Protein AF-A0A511XHP0-F1 (afdb_monomer_lite)

Structure (mmCIF, N/CA/C/O backbone):
data_AF-A0A511XHP0-F1
#
_entry.id   AF-A0A511XHP0-F1
#
loop_
_atom_site.group_PDB
_atom_site.id
_atom_site.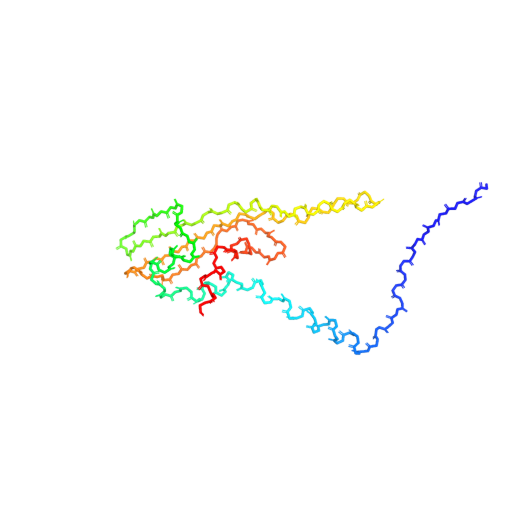type_symbol
_atom_site.label_atom_id
_atom_site.label_alt_id
_atom_site.label_comp_id
_atom_site.label_asym_id
_atom_site.label_entity_id
_atom_site.label_seq_id
_atom_site.pdbx_PDB_ins_code
_atom_site.Cartn_x
_atom_site.Cartn_y
_atom_site.Cartn_z
_atom_site.occupancy
_atom_site.B_iso_or_equiv
_atom_site.auth_seq_id
_atom_site.auth_comp_id
_atom_site.auth_asym_id
_atom_site.auth_atom_id
_atom_site.pdbx_PDB_model_num
ATOM 1 N N . MET A 1 1 ? 48.999 22.321 -41.249 1.00 34.94 1 MET A N 1
ATOM 2 C CA . MET A 1 1 ? 49.646 21.531 -40.178 1.00 34.94 1 MET A CA 1
ATOM 3 C C . MET A 1 1 ? 48.728 21.689 -38.963 1.00 34.94 1 MET A C 1
ATOM 5 O O . MET A 1 1 ? 48.592 22.827 -38.547 1.00 34.94 1 MET A O 1
ATOM 9 N N . ARG A 1 2 ? 47.775 20.786 -38.640 1.00 31.23 2 ARG A N 1
ATOM 10 C CA . ARG A 1 2 ? 47.867 19.402 -38.078 1.00 31.23 2 ARG A CA 1
ATOM 11 C C . ARG A 1 2 ? 48.780 19.370 -36.841 1.00 31.23 2 ARG A C 1
ATOM 13 O O . ARG A 1 2 ? 49.888 19.859 -36.990 1.00 31.23 2 ARG A O 1
ATOM 20 N N . GLU A 1 3 ? 48.436 18.871 -35.650 1.00 33.25 3 GLU A N 1
ATOM 21 C CA . GLU A 1 3 ? 47.401 17.952 -35.113 1.00 33.25 3 GLU A CA 1
ATOM 22 C C . GLU A 1 3 ? 46.980 18.439 -33.699 1.00 33.25 3 GLU A C 1
ATOM 24 O O . GLU A 1 3 ? 47.603 19.362 -33.193 1.00 33.25 3 GLU A O 1
ATOM 29 N N . GLU A 1 4 ? 45.895 18.000 -33.051 1.00 37.38 4 GLU A N 1
ATOM 30 C CA . GLU A 1 4 ? 45.838 16.756 -32.256 1.00 37.38 4 GLU A CA 1
ATOM 31 C C . GLU A 1 4 ? 44.373 16.508 -31.825 1.00 37.38 4 GLU A C 1
ATOM 33 O O . GLU A 1 4 ? 43.720 17.382 -31.254 1.00 37.38 4 GLU A O 1
ATOM 38 N N . LYS A 1 5 ? 43.820 15.339 -32.175 1.00 38.47 5 LYS A N 1
ATOM 39 C CA . LYS A 1 5 ? 42.482 14.861 -31.785 1.00 38.47 5 LYS A CA 1
ATOM 40 C C . LYS A 1 5 ? 42.674 13.570 -30.997 1.00 38.47 5 LYS A C 1
ATOM 42 O O . LYS A 1 5 ? 42.786 12.501 -31.600 1.00 38.47 5 LYS A O 1
ATOM 47 N N . ASP A 1 6 ? 42.668 13.664 -29.673 1.00 40.78 6 ASP A N 1
ATOM 48 C CA . ASP A 1 6 ? 42.627 12.489 -28.807 1.00 40.78 6 ASP A CA 1
ATOM 49 C C . ASP A 1 6 ? 41.249 11.833 -28.881 1.00 40.78 6 ASP A C 1
ATOM 51 O O . ASP A 1 6 ? 40.268 12.215 -28.243 1.00 40.78 6 ASP A O 1
ATOM 55 N N . THR A 1 7 ? 41.192 10.829 -29.746 1.00 41.91 7 THR A N 1
ATOM 56 C CA . THR A 1 7 ? 40.072 9.912 -29.893 1.00 41.91 7 THR A CA 1
ATOM 57 C C . THR A 1 7 ? 40.271 8.812 -28.859 1.00 41.91 7 THR A C 1
ATOM 59 O O . THR A 1 7 ? 41.011 7.857 -29.098 1.00 41.91 7 THR A O 1
ATOM 62 N N . LEU A 1 8 ? 39.635 8.939 -27.693 1.00 38.31 8 LEU A N 1
ATOM 63 C CA . LEU A 1 8 ? 39.628 7.880 -26.686 1.00 38.31 8 LEU A CA 1
ATOM 64 C C . LEU A 1 8 ? 38.725 6.729 -27.170 1.00 38.31 8 LEU A C 1
ATOM 66 O O . LEU A 1 8 ? 37.542 6.642 -26.848 1.00 38.31 8 LEU A O 1
ATOM 70 N N . ASN A 1 9 ? 39.295 5.860 -28.004 1.00 35.09 9 ASN A N 1
ATOM 71 C CA . ASN A 1 9 ? 38.704 4.598 -28.435 1.00 35.09 9 ASN A CA 1
ATOM 72 C C . ASN A 1 9 ? 38.628 3.640 -27.238 1.00 35.09 9 ASN A C 1
ATOM 74 O O . ASN A 1 9 ? 39.612 2.992 -26.881 1.00 35.09 9 ASN A O 1
ATOM 78 N N . ILE A 1 10 ? 37.446 3.502 -26.640 1.00 41.44 10 ILE A N 1
ATOM 79 C CA . ILE A 1 10 ? 37.158 2.402 -25.715 1.00 41.44 10 ILE A CA 1
ATOM 80 C C . ILE A 1 10 ? 36.959 1.139 -26.561 1.00 41.44 10 ILE A C 1
ATOM 82 O O . ILE A 1 10 ? 35.859 0.805 -26.995 1.00 41.44 10 ILE A O 1
ATOM 86 N N . SER A 1 11 ? 38.060 0.446 -26.839 1.00 33.38 11 SER A N 1
ATOM 87 C CA . SER A 1 11 ? 38.050 -0.868 -27.477 1.00 33.38 11 SER A CA 1
ATOM 88 C C . SER A 1 11 ? 37.782 -1.933 -26.411 1.00 33.38 11 SER A C 1
ATOM 90 O O . SER A 1 11 ? 38.699 -2.382 -25.725 1.00 33.38 11 SER A O 1
ATOM 92 N N . ILE A 1 12 ? 36.522 -2.349 -26.244 1.00 52.81 12 ILE A N 1
ATOM 93 C CA . ILE A 1 12 ? 36.173 -3.533 -25.440 1.00 52.81 12 ILE A CA 1
ATOM 94 C C . ILE A 1 12 ? 36.478 -4.776 -26.286 1.00 52.81 12 ILE A C 1
ATOM 96 O O . ILE A 1 12 ? 35.594 -5.429 -26.830 1.00 52.81 12 ILE A O 1
ATOM 100 N N . THR A 1 13 ? 37.761 -5.093 -26.435 1.00 47.06 13 THR A N 1
ATOM 101 C CA . THR A 1 13 ? 38.237 -6.331 -27.070 1.00 47.06 13 THR A CA 1
ATOM 102 C C . THR A 1 13 ? 38.898 -7.237 -26.034 1.00 47.06 13 THR A C 1
ATOM 104 O O . THR A 1 13 ? 39.996 -7.748 -26.213 1.00 47.06 13 THR A O 1
ATOM 107 N N . GLY A 1 14 ? 38.209 -7.461 -24.914 1.00 48.00 14 GLY A N 1
ATOM 108 C CA . GLY A 1 14 ? 38.556 -8.500 -23.949 1.00 48.00 14 GLY A CA 1
ATOM 109 C C . GLY A 1 14 ? 37.439 -9.527 -23.908 1.00 48.00 14 GLY A C 1
ATOM 110 O O . GLY A 1 14 ? 36.381 -9.238 -23.363 1.00 48.00 14 GLY A O 1
ATOM 111 N N . ARG A 1 15 ? 37.641 -10.715 -24.490 1.00 54.84 15 ARG A N 1
ATOM 112 C CA . ARG A 1 15 ? 36.714 -11.850 -24.359 1.00 54.84 15 ARG A CA 1
ATOM 113 C C . ARG A 1 15 ? 36.656 -12.198 -22.862 1.00 54.84 15 ARG A C 1
ATOM 115 O O . ARG A 1 15 ? 37.660 -12.702 -22.355 1.00 54.84 15 ARG A O 1
ATOM 122 N N . PRO A 1 16 ? 35.571 -11.891 -22.122 1.00 48.66 16 PRO A N 1
ATOM 123 C CA . PRO A 1 16 ? 35.560 -12.148 -20.692 1.00 48.66 16 PRO A CA 1
ATOM 124 C C . PRO A 1 16 ? 35.639 -13.660 -20.502 1.00 48.66 16 PRO A C 1
ATOM 126 O O . PRO A 1 16 ? 34.866 -14.422 -21.085 1.00 48.66 16 PRO A O 1
ATOM 129 N N . SER A 1 17 ? 36.622 -14.111 -19.730 1.00 63.25 17 SER A N 1
ATOM 130 C CA . SER A 1 17 ? 36.744 -15.507 -19.330 1.00 63.25 17 SER A CA 1
ATOM 131 C C . SER A 1 17 ? 35.414 -15.954 -18.712 1.00 63.25 17 SER A C 1
ATOM 133 O O . SER A 1 17 ? 34.821 -15.220 -17.924 1.00 63.25 17 SER A O 1
ATOM 135 N N . GLY A 1 18 ? 34.911 -17.139 -19.084 1.00 58.91 18 GLY A N 1
ATOM 136 C CA . GLY A 1 18 ? 33.527 -17.566 -18.796 1.00 58.91 18 GLY A CA 1
ATOM 137 C C . GLY A 1 18 ? 33.115 -17.502 -17.319 1.00 58.91 18 GLY A C 1
ATOM 138 O O . GLY A 1 18 ? 31.935 -17.382 -17.010 1.00 58.91 18 GLY A O 1
ATOM 139 N N . ARG A 1 19 ? 34.089 -17.488 -16.402 1.00 61.69 19 ARG A N 1
ATOM 140 C CA . ARG A 1 19 ? 33.878 -17.246 -14.970 1.00 61.69 19 ARG A CA 1
ATOM 141 C C . ARG A 1 19 ? 33.450 -15.805 -14.667 1.00 61.69 19 ARG A C 1
ATOM 143 O O . ARG A 1 19 ? 32.509 -15.621 -13.910 1.00 61.69 19 ARG A O 1
ATOM 150 N N . LEU A 1 20 ? 34.079 -14.797 -15.275 1.00 59.25 20 LEU A N 1
ATOM 151 C CA . LEU A 1 20 ? 33.742 -13.382 -15.068 1.00 59.25 20 LEU A CA 1
ATOM 152 C C . LEU A 1 20 ? 32.343 -13.050 -15.605 1.00 59.25 20 LEU A C 1
ATOM 154 O O . LEU A 1 20 ? 31.589 -12.331 -14.955 1.00 59.25 20 LEU A O 1
ATOM 158 N N . PHE A 1 21 ? 31.976 -13.631 -16.750 1.00 64.06 21 PHE A N 1
ATOM 159 C CA . PHE A 1 21 ? 30.627 -13.500 -17.303 1.00 64.06 21 PHE A CA 1
ATOM 160 C C . PHE A 1 21 ? 29.576 -14.140 -16.381 1.00 64.06 21 PHE A C 1
ATOM 162 O O . PHE A 1 21 ? 28.543 -13.533 -16.113 1.00 64.06 21 PHE A O 1
ATOM 169 N N . LEU A 1 22 ? 29.873 -15.315 -15.811 1.00 64.69 22 LEU A N 1
ATOM 170 C CA . LEU A 1 22 ? 28.993 -15.982 -14.848 1.00 64.69 22 LEU A CA 1
ATOM 171 C C . LEU A 1 22 ? 28.806 -15.156 -13.562 1.00 64.69 22 LEU A C 1
ATOM 173 O O . LEU A 1 22 ? 27.682 -15.033 -13.078 1.00 64.69 22 LEU A O 1
ATOM 177 N N . PHE A 1 23 ? 29.870 -14.540 -13.034 1.00 68.50 23 PHE A N 1
ATOM 178 C CA . PHE A 1 23 ? 29.780 -13.674 -11.851 1.00 68.50 23 PHE A CA 1
ATOM 179 C C . PHE A 1 23 ? 28.970 -12.398 -12.114 1.00 68.50 23 PHE A C 1
ATOM 181 O O . PHE A 1 23 ? 28.135 -12.037 -11.288 1.00 68.50 23 PHE A O 1
ATOM 188 N N . LEU A 1 24 ? 29.152 -11.754 -13.272 1.00 68.12 24 LEU A N 1
ATOM 189 C CA . LEU A 1 24 ? 28.374 -10.572 -13.663 1.00 68.12 24 LEU A CA 1
ATOM 190 C C . LEU A 1 24 ? 26.879 -10.886 -13.814 1.00 68.12 24 LEU A C 1
ATOM 192 O O . LEU A 1 24 ? 26.046 -10.163 -13.273 1.00 68.12 24 LEU A O 1
ATOM 196 N N . VAL A 1 25 ? 26.532 -11.991 -14.481 1.00 69.25 25 VAL A N 1
ATOM 197 C CA . VAL A 1 25 ? 25.130 -12.411 -14.650 1.00 69.25 25 VAL A CA 1
ATOM 198 C C . VAL A 1 25 ? 24.495 -12.775 -13.304 1.00 69.25 25 VAL A C 1
ATOM 200 O O . VAL A 1 25 ? 23.367 -12.372 -13.026 1.00 69.25 25 VAL A O 1
ATOM 203 N N . THR A 1 26 ? 25.231 -13.466 -12.429 1.00 66.19 26 THR A N 1
ATOM 204 C CA . THR A 1 26 ? 24.741 -13.810 -11.083 1.00 66.19 26 THR A CA 1
ATOM 205 C C . THR A 1 26 ? 24.526 -12.556 -10.230 1.00 66.19 26 THR A C 1
ATOM 207 O O . THR A 1 26 ? 23.523 -12.460 -9.529 1.00 66.19 26 THR A O 1
ATOM 210 N N . GLY A 1 27 ? 25.411 -11.557 -10.333 1.00 66.00 27 GLY A N 1
ATOM 211 C CA . GLY A 1 27 ? 25.261 -10.278 -9.632 1.00 66.00 27 GLY A CA 1
ATOM 212 C C . GLY A 1 27 ? 24.018 -9.489 -10.060 1.00 66.00 27 GLY A C 1
ATOM 213 O O . GLY A 1 27 ? 23.327 -8.925 -9.214 1.00 66.00 27 GLY A O 1
ATOM 214 N N . ILE A 1 28 ? 23.687 -9.498 -11.355 1.00 63.88 28 ILE A N 1
ATOM 215 C CA . ILE A 1 28 ? 22.508 -8.796 -11.891 1.00 63.88 28 ILE A CA 1
ATOM 216 C C . ILE A 1 28 ? 21.204 -9.458 -11.420 1.00 63.88 28 ILE A C 1
ATOM 218 O O . ILE A 1 28 ? 20.261 -8.762 -11.047 1.00 63.88 28 ILE A O 1
ATOM 222 N N . LEU A 1 29 ? 21.154 -10.793 -11.374 1.00 60.69 29 LEU A N 1
ATOM 223 C CA . LEU A 1 29 ? 19.943 -11.531 -10.994 1.00 60.69 29 LEU A CA 1
ATOM 224 C C . LEU A 1 29 ? 19.543 -11.333 -9.521 1.00 60.69 29 LEU A C 1
ATOM 226 O O . LEU A 1 29 ? 18.354 -11.327 -9.209 1.00 60.69 29 LEU A O 1
ATOM 230 N N . VAL A 1 30 ? 20.502 -11.122 -8.613 1.00 59.66 30 VAL A N 1
ATOM 231 C CA . VAL A 1 30 ? 20.213 -10.942 -7.174 1.00 59.66 30 VAL A CA 1
ATOM 232 C C . VAL A 1 30 ? 19.654 -9.542 -6.860 1.00 59.66 30 VAL A C 1
ATOM 234 O O . VAL A 1 30 ? 18.899 -9.378 -5.902 1.00 59.66 30 VAL A O 1
ATOM 237 N N . SER A 1 31 ? 19.945 -8.532 -7.688 1.00 55.84 31 SER A N 1
ATOM 238 C CA . SER A 1 31 ? 19.533 -7.138 -7.440 1.00 55.84 31 SER A CA 1
ATOM 239 C C . SER A 1 31 ? 18.040 -6.863 -7.712 1.00 55.84 31 SER A C 1
ATOM 241 O O . SER A 1 31 ? 17.468 -5.902 -7.197 1.00 55.84 31 SER A O 1
ATOM 243 N N . ALA A 1 32 ? 17.356 -7.731 -8.466 1.00 56.16 32 ALA A N 1
ATOM 244 C CA . ALA A 1 32 ? 15.965 -7.511 -8.881 1.00 56.16 32 ALA A CA 1
ATOM 245 C C . ALA A 1 32 ? 14.922 -7.642 -7.748 1.00 56.16 32 ALA A C 1
ATOM 247 O O . ALA A 1 32 ? 13.765 -7.260 -7.924 1.00 56.16 32 ALA A O 1
ATOM 248 N N . CYS A 1 33 ? 15.292 -8.155 -6.568 1.00 57.97 33 CYS A N 1
ATOM 249 C CA . CYS A 1 33 ? 14.327 -8.410 -5.489 1.00 57.97 33 CYS A CA 1
ATOM 250 C C . CYS A 1 33 ? 13.681 -7.140 -4.909 1.00 57.97 33 CYS A C 1
ATOM 252 O O . CYS A 1 33 ? 12.540 -7.189 -4.449 1.00 57.97 33 CYS A O 1
ATOM 254 N N . SER A 1 34 ? 14.373 -6.002 -4.956 1.00 56.88 34 SER A N 1
ATOM 255 C CA . SER A 1 34 ? 13.879 -4.739 -4.390 1.00 56.88 34 SER A CA 1
ATOM 256 C C . SER A 1 34 ? 12.754 -4.103 -5.214 1.00 56.88 34 SER A C 1
ATOM 258 O O . SER A 1 34 ? 11.996 -3.295 -4.679 1.00 56.88 34 SER A O 1
ATOM 260 N N . LEU A 1 35 ? 12.618 -4.480 -6.491 1.00 60.28 35 LEU A N 1
ATOM 261 C CA . LEU A 1 35 ? 11.592 -3.949 -7.395 1.00 60.28 35 LEU A CA 1
ATOM 262 C C . LEU A 1 35 ? 10.224 -4.622 -7.188 1.00 60.28 35 LEU A C 1
ATOM 264 O O . LEU A 1 35 ? 9.202 -4.069 -7.573 1.00 60.28 35 LEU A O 1
ATOM 268 N N . ALA A 1 36 ? 10.180 -5.786 -6.533 1.00 72.94 36 ALA A N 1
ATOM 269 C CA . ALA A 1 36 ? 8.958 -6.572 -6.360 1.00 72.94 36 ALA A CA 1
ATOM 270 C C . ALA A 1 36 ? 8.097 -6.149 -5.153 1.00 72.94 36 ALA A C 1
ATOM 272 O O . ALA A 1 36 ? 7.126 -6.829 -4.832 1.00 72.94 36 ALA A O 1
ATOM 273 N N . VAL A 1 37 ? 8.454 -5.078 -4.437 1.00 82.62 37 VAL A N 1
ATOM 274 C CA . VAL A 1 37 ? 7.775 -4.681 -3.189 1.00 82.62 37 VAL A CA 1
ATOM 275 C C . VAL A 1 37 ? 6.297 -4.307 -3.403 1.00 82.62 37 VAL A C 1
ATOM 277 O O . VAL A 1 37 ? 5.469 -4.849 -2.671 1.00 82.62 37 VAL A O 1
ATOM 280 N N . PRO A 1 38 ? 5.925 -3.462 -4.387 1.00 83.31 38 PRO A N 1
ATOM 281 C CA . PRO A 1 38 ? 4.517 -3.165 -4.659 1.00 83.31 38 PRO A CA 1
ATOM 282 C C . PRO A 1 38 ? 3.734 -4.417 -5.068 1.00 83.31 38 PRO A C 1
ATOM 284 O O . PRO A 1 38 ? 2.670 -4.688 -4.522 1.00 83.31 38 PRO A O 1
ATOM 287 N N . GLU A 1 39 ? 4.293 -5.243 -5.952 1.00 84.88 39 GLU A N 1
ATOM 288 C CA . GLU A 1 39 ? 3.635 -6.479 -6.390 1.00 84.88 39 GLU A CA 1
ATOM 289 C C . GLU A 1 39 ? 3.413 -7.471 -5.245 1.00 84.88 39 GLU A C 1
ATOM 291 O O . GLU A 1 39 ? 2.315 -8.003 -5.089 1.00 84.88 39 GLU A O 1
ATOM 296 N N . ARG A 1 40 ? 4.405 -7.652 -4.365 1.00 85.88 40 ARG A N 1
ATOM 297 C CA . ARG A 1 40 ? 4.224 -8.434 -3.133 1.00 85.88 40 ARG A CA 1
ATOM 298 C C . ARG A 1 40 ? 3.128 -7.848 -2.260 1.00 85.88 40 ARG A C 1
ATOM 300 O O . ARG A 1 40 ? 2.297 -8.589 -1.755 1.00 85.88 40 ARG A O 1
ATOM 307 N N . ALA A 1 41 ? 3.068 -6.525 -2.131 1.00 87.81 41 ALA A N 1
ATOM 308 C CA . ALA A 1 41 ? 2.038 -5.894 -1.323 1.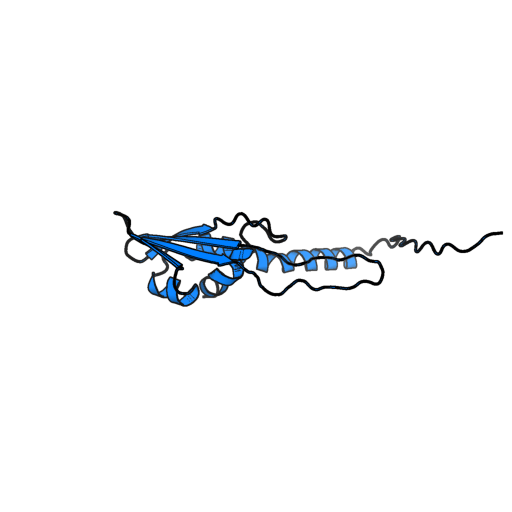00 87.81 41 ALA A CA 1
ATOM 309 C C . ALA A 1 41 ? 0.619 -6.167 -1.852 1.00 87.81 41 ALA A C 1
ATOM 311 O O . ALA A 1 41 ? -0.286 -6.392 -1.052 1.00 87.81 41 ALA A O 1
ATOM 312 N N . ARG A 1 42 ? 0.408 -6.218 -3.176 1.00 90.31 42 ARG A N 1
ATOM 313 C CA . ARG A 1 42 ? -0.900 -6.600 -3.748 1.00 90.31 42 ARG A CA 1
ATOM 314 C C . ARG A 1 42 ? -1.340 -7.994 -3.300 1.00 90.31 42 ARG A C 1
ATOM 316 O O . ARG A 1 42 ? -2.532 -8.214 -3.099 1.00 90.31 42 ARG A O 1
ATOM 323 N N . HIS A 1 43 ? -0.386 -8.910 -3.159 1.00 89.25 43 HIS A N 1
ATOM 324 C CA . HIS A 1 43 ? -0.632 -10.300 -2.798 1.00 89.25 43 HIS A CA 1
ATOM 325 C C . HIS A 1 43 ? -0.721 -10.529 -1.280 1.00 89.25 43 HIS A C 1
ATOM 327 O O . HIS A 1 43 ? -1.557 -11.311 -0.834 1.00 89.25 43 HIS A O 1
ATOM 333 N N . ASP A 1 44 ? 0.098 -9.836 -0.488 1.00 91.19 44 ASP A N 1
ATOM 334 C CA . ASP A 1 44 ? 0.288 -10.137 0.937 1.00 91.19 44 ASP A CA 1
ATOM 335 C C . ASP A 1 44 ? -0.601 -9.292 1.869 1.00 91.19 44 ASP A C 1
ATOM 337 O O . ASP A 1 44 ? -0.839 -9.675 3.014 1.00 91.19 44 ASP A O 1
ATOM 341 N N . LEU A 1 45 ? -1.102 -8.135 1.412 1.00 92.25 45 LEU A N 1
ATOM 342 C CA . LEU A 1 45 ? -1.978 -7.277 2.222 1.00 92.25 45 LEU A CA 1
ATOM 343 C C . LEU A 1 45 ? -3.440 -7.747 2.336 1.00 92.25 45 LEU A C 1
ATOM 345 O O . LEU A 1 45 ? -4.049 -7.428 3.360 1.00 92.25 45 LEU A O 1
ATOM 349 N N . PRO A 1 46 ? -4.054 -8.459 1.367 1.00 95.56 46 PRO A N 1
ATOM 350 C CA . PRO A 1 46 ? -5.386 -9.026 1.554 1.00 95.56 46 PRO A CA 1
ATOM 351 C C . PRO A 1 46 ? -5.506 -9.833 2.858 1.00 95.56 46 PRO A C 1
ATOM 353 O O . PRO A 1 46 ? -4.673 -10.671 3.186 1.00 95.56 46 PRO A O 1
ATOM 356 N N . GLY A 1 47 ? -6.559 -9.561 3.629 1.00 95.00 47 GLY A N 1
ATOM 357 C CA . GLY A 1 47 ? -6.798 -10.122 4.960 1.00 95.00 47 GLY A CA 1
ATOM 358 C C . GLY A 1 47 ? -6.234 -9.296 6.123 1.00 95.00 47 GLY A C 1
ATOM 359 O O . GLY A 1 47 ? -6.649 -9.523 7.263 1.00 95.00 47 GLY A O 1
ATOM 360 N N . MET A 1 48 ? -5.358 -8.317 5.864 1.00 95.62 48 MET A N 1
ATOM 361 C CA . MET A 1 48 ? -4.822 -7.409 6.884 1.00 95.62 48 MET A CA 1
ATOM 362 C C . MET A 1 48 ? -5.934 -6.564 7.515 1.00 95.62 48 MET A C 1
ATOM 364 O O . MET A 1 48 ? -6.853 -6.113 6.828 1.00 95.62 48 MET A O 1
ATOM 368 N N . SER A 1 49 ? -5.857 -6.339 8.829 1.00 96.88 49 SER A N 1
ATOM 369 C CA . SER A 1 49 ? -6.805 -5.465 9.522 1.00 96.88 49 SER A CA 1
ATOM 370 C C . SER A 1 49 ? -6.600 -4.010 9.096 1.00 96.88 49 SER A C 1
ATOM 372 O O . SER A 1 49 ? -5.488 -3.583 8.784 1.00 96.88 49 SER A O 1
ATOM 374 N N . ARG A 1 50 ? -7.660 -3.207 9.147 1.00 96.00 50 ARG A N 1
ATOM 375 C CA . ARG A 1 50 ? -7.557 -1.762 8.921 1.00 96.00 50 ARG A CA 1
ATOM 376 C C . ARG A 1 50 ? -6.554 -1.086 9.854 1.00 96.00 50 ARG A C 1
ATOM 378 O O . ARG A 1 50 ? -5.862 -0.166 9.432 1.00 96.00 50 ARG A O 1
ATOM 385 N N . ALA A 1 51 ? -6.510 -1.502 11.119 1.00 96.00 51 ALA A N 1
ATOM 386 C CA . ALA A 1 51 ? -5.603 -0.924 12.105 1.00 96.00 51 ALA A CA 1
ATOM 387 C C . ALA A 1 51 ? -4.141 -1.207 11.738 1.00 96.00 51 ALA A C 1
ATOM 389 O O . ALA A 1 51 ? -3.330 -0.286 11.731 1.00 96.00 51 ALA A O 1
ATOM 390 N N . ASP A 1 52 ? -3.835 -2.447 11.355 1.00 95.88 52 ASP A N 1
ATOM 391 C CA . ASP A 1 52 ? -2.500 -2.856 10.916 1.00 95.88 52 ASP A CA 1
ATOM 392 C C . ASP A 1 52 ? -2.092 -2.131 9.631 1.00 95.88 52 ASP A C 1
ATOM 394 O O . ASP A 1 52 ? -0.957 -1.670 9.526 1.00 95.88 52 ASP A O 1
ATOM 398 N N . LEU A 1 53 ? -3.027 -1.985 8.684 1.00 95.31 53 LEU A N 1
ATOM 399 C CA . LEU A 1 53 ? -2.780 -1.276 7.431 1.00 95.31 53 LEU A CA 1
ATOM 400 C C . LEU A 1 53 ? -2.416 0.189 7.686 1.00 95.31 53 LEU A C 1
ATOM 402 O O . LEU A 1 53 ? -1.413 0.672 7.172 1.00 95.31 53 LEU A O 1
ATOM 406 N N . VAL A 1 54 ? -3.195 0.888 8.515 1.00 95.44 54 VAL A N 1
ATOM 407 C CA . VAL A 1 54 ? -2.908 2.284 8.881 1.00 95.44 54 VAL A CA 1
ATOM 408 C C . VAL A 1 54 ? -1.610 2.390 9.685 1.00 95.44 54 VAL A C 1
ATOM 410 O O . VAL A 1 54 ? -0.861 3.348 9.516 1.00 95.44 54 VAL A O 1
ATOM 413 N N . ALA A 1 55 ? -1.306 1.409 10.536 1.00 95.06 55 ALA A N 1
ATOM 414 C CA . ALA A 1 55 ? -0.073 1.404 11.316 1.00 95.06 55 ALA A CA 1
ATOM 415 C C . ALA A 1 55 ? 1.184 1.249 10.443 1.00 95.06 55 ALA A C 1
ATOM 417 O O . ALA A 1 55 ? 2.216 1.832 10.769 1.00 95.06 55 ALA A O 1
ATOM 418 N N . CYS A 1 56 ? 1.116 0.480 9.350 1.00 94.38 56 CYS A N 1
ATOM 419 C CA . CYS A 1 56 ? 2.274 0.234 8.487 1.00 94.38 56 CYS A CA 1
ATOM 420 C C . CYS A 1 56 ? 2.398 1.212 7.308 1.00 94.38 56 CYS A C 1
ATOM 422 O O . CYS A 1 56 ? 3.520 1.581 6.967 1.00 94.38 56 CYS A O 1
ATOM 424 N N . ALA A 1 57 ? 1.281 1.626 6.698 1.00 93.00 57 ALA A N 1
ATOM 425 C CA . ALA A 1 57 ? 1.252 2.518 5.532 1.00 93.00 57 ALA A CA 1
ATOM 426 C C . ALA A 1 57 ? 1.039 3.996 5.903 1.00 93.00 57 ALA A C 1
ATOM 428 O O . ALA A 1 57 ? 1.209 4.877 5.066 1.00 93.00 57 ALA A O 1
ATOM 429 N N . GLY A 1 58 ? 0.671 4.281 7.155 1.00 93.62 58 GLY A N 1
ATOM 430 C CA . GLY A 1 58 ? 0.300 5.616 7.611 1.00 93.62 58 GLY A CA 1
ATOM 431 C C . GLY A 1 58 ? -1.187 5.929 7.419 1.00 93.62 58 GLY A C 1
ATOM 432 O O . GLY A 1 58 ? -1.980 5.119 6.931 1.00 93.62 58 GLY A O 1
ATOM 433 N N . VAL A 1 59 ? -1.581 7.131 7.842 1.00 94.81 59 VAL A N 1
ATOM 434 C CA . VAL A 1 59 ? -2.965 7.614 7.737 1.00 94.81 59 VAL A CA 1
ATOM 435 C C . VAL A 1 59 ? -3.298 7.894 6.265 1.00 94.81 59 VAL A C 1
ATOM 437 O O . VAL A 1 59 ? -2.504 8.561 5.610 1.00 94.81 59 VAL A O 1
ATOM 440 N N . PRO A 1 60 ? -4.433 7.398 5.739 1.00 95.25 60 PRO A N 1
ATOM 441 C CA . PRO A 1 60 ? -4.835 7.658 4.360 1.00 95.25 60 PRO A CA 1
ATOM 442 C C . PRO A 1 60 ? -5.221 9.122 4.152 1.00 95.25 60 PRO A C 1
ATOM 444 O O . PRO A 1 60 ? -5.855 9.727 5.021 1.00 95.25 60 PRO A O 1
ATOM 447 N N . ASP A 1 61 ? -4.897 9.652 2.976 1.00 94.69 61 ASP A N 1
ATOM 448 C CA . ASP A 1 61 ? -5.238 11.013 2.551 1.00 94.69 61 ASP A CA 1
ATOM 449 C C . ASP A 1 61 ? -6.740 11.171 2.310 1.00 94.69 61 ASP A C 1
ATOM 451 O O . ASP A 1 61 ? -7.318 12.226 2.577 1.00 94.69 61 ASP A O 1
ATOM 455 N N . ALA A 1 62 ? -7.391 10.107 1.832 1.00 94.75 62 ALA A N 1
ATOM 456 C CA . ALA A 1 62 ? -8.834 10.075 1.649 1.00 94.75 62 ALA A CA 1
ATOM 457 C C . ALA A 1 62 ? -9.454 8.746 2.095 1.00 94.75 62 ALA A C 1
ATOM 459 O O . ALA A 1 62 ? -8.852 7.670 2.034 1.00 94.75 62 ALA A O 1
ATOM 460 N N . ARG A 1 63 ? -10.705 8.843 2.551 1.00 96.44 63 ARG A N 1
ATOM 461 C CA . ARG A 1 63 ? -11.570 7.712 2.882 1.00 96.44 63 ARG A CA 1
ATOM 462 C C . ARG A 1 63 ? -12.920 7.909 2.213 1.00 96.44 63 ARG A C 1
ATOM 464 O O . ARG A 1 63 ? -13.536 8.959 2.376 1.00 96.44 63 ARG A O 1
ATOM 471 N N . GLU A 1 64 ? -13.422 6.850 1.598 1.00 96.31 64 GLU A N 1
ATOM 472 C CA . GLU A 1 64 ? -14.790 6.759 1.099 1.00 96.31 64 GLU A CA 1
ATOM 473 C C . GLU A 1 64 ? -15.484 5.539 1.714 1.00 96.31 64 GLU A C 1
ATOM 475 O O . GLU A 1 64 ? -14.895 4.464 1.814 1.00 96.31 64 GLU A O 1
ATOM 480 N N . THR A 1 65 ? -16.726 5.696 2.172 1.00 95.81 65 THR A N 1
ATOM 481 C CA . THR A 1 65 ? -17.532 4.572 2.678 1.00 95.81 65 THR A CA 1
ATOM 482 C C . THR A 1 65 ? -18.460 4.098 1.572 1.00 95.81 65 THR A C 1
ATOM 484 O O . THR A 1 65 ? -19.190 4.902 0.999 1.00 95.81 65 THR A O 1
ATOM 487 N N . LEU A 1 66 ? -18.432 2.802 1.278 1.00 92.75 66 LEU A N 1
ATOM 488 C CA . LEU A 1 66 ? -19.258 2.156 0.267 1.00 92.75 66 LEU A CA 1
ATOM 489 C C . LEU A 1 66 ? -20.276 1.227 0.956 1.00 92.75 66 LEU A C 1
ATOM 491 O O . LEU A 1 66 ? -20.067 0.825 2.101 1.00 92.75 66 LEU A O 1
ATOM 495 N N . PRO A 1 67 ? -21.380 0.845 0.288 1.00 93.50 67 PRO A N 1
ATOM 496 C CA . PRO A 1 67 ? -22.374 -0.061 0.873 1.00 93.50 67 PRO A CA 1
ATOM 497 C C . PRO A 1 67 ? -21.801 -1.408 1.336 1.00 93.50 67 PRO A C 1
ATOM 499 O O . PRO A 1 67 ? -22.341 -2.035 2.242 1.00 93.50 67 PRO A O 1
ATOM 502 N N . ASP A 1 68 ? -20.720 -1.859 0.703 1.00 91.75 68 ASP A N 1
ATOM 503 C CA . ASP A 1 68 ? -20.055 -3.135 0.939 1.00 91.75 68 ASP A CA 1
ATOM 504 C C . ASP A 1 68 ? -18.740 -3.011 1.729 1.00 91.75 68 ASP A C 1
ATOM 506 O O . ASP A 1 68 ? -18.070 -4.024 1.929 1.00 91.75 68 ASP A O 1
ATOM 510 N N . GLY A 1 69 ? -18.358 -1.809 2.183 1.00 94.62 69 GLY A N 1
ATOM 511 C CA . GLY A 1 69 ? -17.115 -1.603 2.927 1.00 94.62 69 GLY A CA 1
ATOM 512 C C . GLY A 1 69 ? -16.574 -0.173 2.898 1.00 94.62 69 GLY A C 1
ATOM 513 O O . GLY A 1 69 ? -17.320 0.799 2.917 1.00 94.62 69 GLY A O 1
ATOM 514 N N . GLU A 1 70 ? -15.252 -0.021 2.873 1.00 96.31 70 GLU A N 1
ATOM 515 C CA . GLU A 1 70 ? -14.600 1.289 2.752 1.00 96.31 70 GLU A CA 1
ATOM 516 C C . GLU A 1 70 ? -13.424 1.240 1.776 1.00 96.31 70 GLU A C 1
ATOM 518 O O . GLU A 1 70 ? -12.795 0.203 1.560 1.00 96.31 70 GLU A O 1
ATOM 523 N N . VAL A 1 71 ? -13.127 2.387 1.183 1.00 96.75 71 VAL A N 1
ATOM 524 C CA . VAL A 1 71 ? -11.973 2.613 0.323 1.00 96.75 71 VAL A CA 1
ATOM 525 C C . VAL A 1 71 ? -11.062 3.606 1.023 1.00 96.75 71 VAL A C 1
ATOM 527 O O . VAL A 1 71 ? -11.510 4.663 1.469 1.00 96.75 71 VAL A O 1
ATOM 530 N N . LEU A 1 72 ? -9.786 3.252 1.128 1.00 96.88 72 LEU A N 1
ATOM 531 C CA . LEU A 1 72 ? -8.734 4.112 1.651 1.00 96.88 72 LEU A CA 1
ATOM 532 C C . LEU A 1 72 ? -7.772 4.441 0.517 1.00 96.88 72 LEU A C 1
ATOM 534 O O . LEU A 1 72 ? -7.338 3.541 -0.204 1.00 96.88 72 LEU A O 1
ATOM 538 N N . GLU A 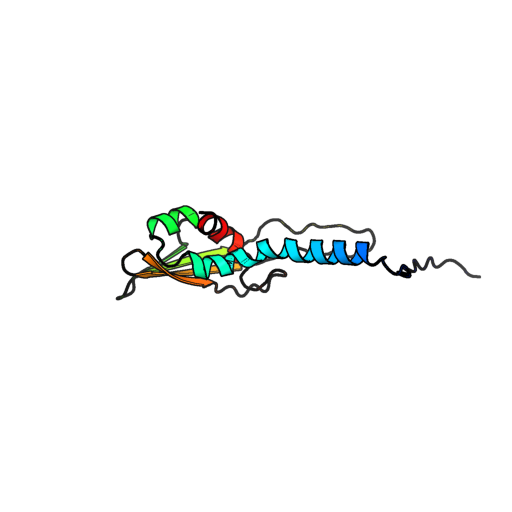1 73 ? -7.449 5.717 0.370 1.00 94.81 73 GLU A N 1
ATOM 539 C CA . GLU A 1 73 ? -6.550 6.209 -0.665 1.00 94.81 73 GLU A CA 1
ATOM 540 C C . GLU A 1 73 ? -5.348 6.913 -0.033 1.00 94.81 73 GLU A C 1
ATOM 542 O O . GLU A 1 73 ? -5.501 7.714 0.892 1.00 94.81 73 GLU A O 1
ATOM 547 N N . TRP A 1 74 ? -4.167 6.619 -0.573 1.00 93.38 74 TRP A N 1
ATOM 548 C CA . TRP A 1 74 ? -2.917 7.315 -0.292 1.00 93.38 74 TRP A CA 1
ATOM 549 C C . TRP A 1 74 ? -2.381 7.943 -1.573 1.00 93.38 74 TRP A C 1
ATOM 551 O O . TRP A 1 74 ? -2.347 7.294 -2.623 1.00 93.38 74 TRP A O 1
ATOM 561 N N . LYS A 1 75 ? -1.925 9.187 -1.466 1.00 89.50 75 LYS A N 1
ATOM 562 C CA . LYS A 1 75 ? -1.275 9.956 -2.522 1.00 89.50 75 LYS A CA 1
ATOM 563 C C . LYS A 1 75 ? 0.069 10.421 -1.994 1.00 89.50 75 LYS A C 1
ATOM 565 O O . LYS A 1 75 ? 0.141 11.156 -1.017 1.00 89.50 75 LYS A O 1
ATOM 570 N N . GLN A 1 76 ? 1.141 9.989 -2.638 1.00 82.44 76 GLN A N 1
ATOM 571 C CA . GLN A 1 76 ? 2.473 10.492 -2.339 1.00 82.44 76 GLN A CA 1
ATOM 572 C C . GLN A 1 76 ? 3.088 11.057 -3.602 1.00 82.44 76 GLN A C 1
ATOM 574 O O . GLN A 1 76 ? 3.435 10.319 -4.524 1.00 82.44 76 GLN A O 1
ATOM 579 N N . ASP A 1 77 ? 3.278 12.366 -3.605 1.00 74.69 77 ASP A N 1
ATOM 580 C CA . ASP A 1 77 ? 4.186 13.010 -4.536 1.00 74.69 77 ASP A CA 1
ATOM 581 C C . ASP A 1 77 ? 5.593 12.767 -4.005 1.00 74.69 77 ASP A C 1
ATOM 583 O O . ASP A 1 77 ? 6.032 13.367 -3.020 1.00 74.69 77 ASP A O 1
ATOM 587 N N . ASN A 1 78 ? 6.280 11.789 -4.590 1.00 62.81 78 ASN A N 1
ATOM 588 C CA . ASN A 1 78 ? 7.591 11.384 -4.121 1.00 62.81 78 ASN A CA 1
ATOM 589 C C . ASN A 1 78 ? 8.655 12.341 -4.691 1.00 62.81 78 ASN A C 1
ATOM 591 O O . ASN A 1 78 ? 9.542 11.929 -5.437 1.00 62.81 78 ASN A O 1
ATOM 595 N N . ASP A 1 79 ? 8.577 13.622 -4.316 1.00 52.19 79 ASP A N 1
ATOM 596 C CA . ASP A 1 79 ? 9.624 14.633 -4.518 1.00 52.19 79 ASP A CA 1
ATOM 597 C C . ASP A 1 79 ? 10.775 14.365 -3.541 1.00 52.19 79 ASP A C 1
ATOM 599 O O . ASP A 1 79 ? 11.071 15.126 -2.621 1.00 52.19 79 ASP A O 1
ATOM 603 N N . THR A 1 80 ? 11.422 13.212 -3.682 1.00 47.19 80 THR A N 1
ATOM 604 C CA . THR A 1 80 ? 12.551 12.849 -2.823 1.00 47.19 80 THR A CA 1
ATOM 605 C C . THR A 1 80 ? 13.843 12.885 -3.619 1.00 47.19 80 THR A C 1
ATOM 607 O O . THR A 1 80 ? 14.204 11.946 -4.319 1.00 47.19 80 THR A O 1
ATOM 610 N N . GLN A 1 81 ? 14.516 14.036 -3.500 1.00 44.16 81 GLN A N 1
ATOM 611 C CA . GLN A 1 81 ? 15.951 14.154 -3.211 1.00 44.16 81 GLN A CA 1
ATOM 612 C C . GLN A 1 81 ? 16.806 13.020 -3.788 1.00 44.16 81 GLN A C 1
ATOM 614 O O . GLN A 1 81 ? 17.278 12.137 -3.075 1.00 44.16 81 GLN A O 1
ATOM 619 N N . GLY A 1 82 ? 17.000 13.047 -5.099 1.00 44.53 82 GLY A N 1
ATOM 620 C CA . GLY A 1 82 ? 17.802 12.041 -5.781 1.00 44.53 82 GLY A CA 1
ATOM 621 C C . GLY A 1 82 ? 18.287 12.454 -7.159 1.00 44.53 82 GLY A C 1
ATOM 622 O O . GLY A 1 82 ? 18.822 11.608 -7.865 1.00 44.53 82 GLY A O 1
ATOM 623 N N . ALA A 1 83 ? 18.150 13.728 -7.545 1.00 49.03 83 ALA A N 1
ATOM 624 C CA . ALA A 1 83 ? 18.999 14.256 -8.600 1.00 49.03 83 ALA A CA 1
ATOM 625 C C . ALA A 1 83 ? 20.428 14.242 -8.045 1.00 49.03 83 ALA A C 1
ATOM 627 O O . ALA A 1 83 ? 20.868 15.154 -7.346 1.00 49.03 83 ALA A O 1
ATOM 628 N N . ILE A 1 84 ? 21.137 13.136 -8.261 1.00 49.09 84 ILE A N 1
ATOM 629 C CA . ILE A 1 84 ? 22.587 13.172 -8.206 1.00 49.09 84 ILE A CA 1
ATOM 630 C C . ILE A 1 84 ? 22.970 14.009 -9.421 1.00 49.09 84 ILE A C 1
ATOM 632 O O . ILE A 1 84 ? 23.084 13.479 -10.521 1.00 49.09 84 ILE A O 1
ATOM 636 N N . ASP A 1 85 ? 23.128 15.315 -9.214 1.00 50.84 85 ASP A N 1
ATOM 637 C CA . ASP A 1 85 ? 23.763 16.225 -10.163 1.00 50.84 85 ASP A CA 1
ATOM 638 C C . ASP A 1 85 ? 25.235 15.818 -10.298 1.00 50.84 85 ASP A C 1
ATOM 640 O O . ASP A 1 85 ? 26.152 16.420 -9.725 1.00 50.84 85 ASP A O 1
ATOM 644 N N . LEU A 1 86 ? 25.487 14.719 -11.007 1.00 51.22 86 LEU A N 1
ATOM 645 C CA . LEU A 1 86 ? 26.837 14.295 -11.307 1.00 51.22 86 LEU A CA 1
ATOM 646 C C . LEU A 1 86 ? 27.335 15.166 -12.452 1.00 51.22 86 LEU A C 1
ATOM 648 O O . LEU A 1 86 ? 27.188 14.827 -13.624 1.00 51.22 86 LEU A O 1
ATOM 652 N N . LYS A 1 87 ? 27.943 16.300 -12.098 1.00 52.91 87 LYS A N 1
ATOM 653 C CA . LYS A 1 87 ? 28.662 17.153 -13.046 1.00 52.91 87 LYS A CA 1
ATOM 654 C C . LYS A 1 87 ? 29.868 16.388 -13.583 1.00 52.91 87 LYS A C 1
ATOM 656 O O . LYS A 1 87 ? 30.966 16.456 -13.034 1.00 52.91 87 LYS A O 1
ATOM 661 N N . THR A 1 88 ? 29.655 15.604 -14.632 1.00 56.62 88 THR A N 1
ATOM 662 C CA . THR A 1 88 ? 30.743 14.975 -15.373 1.00 56.62 88 THR A CA 1
ATOM 663 C C . THR A 1 88 ? 31.434 16.040 -16.235 1.00 56.62 88 THR A C 1
ATOM 665 O O . THR A 1 88 ? 30.770 16.945 -16.741 1.00 56.62 88 THR A O 1
ATOM 668 N N . PRO A 1 89 ? 32.763 15.976 -16.436 1.00 58.06 89 PRO A N 1
ATOM 669 C CA . PRO A 1 89 ? 33.514 16.971 -17.217 1.00 58.06 89 PRO A CA 1
ATOM 670 C C . PRO A 1 89 ? 33.159 17.004 -18.719 1.00 58.06 89 PRO A C 1
ATOM 672 O O . PRO A 1 89 ? 33.783 17.735 -19.482 1.00 58.06 89 PRO A O 1
ATOM 675 N N . LEU A 1 90 ? 32.155 16.232 -19.145 1.00 58.50 90 LEU A N 1
ATOM 676 C CA . LEU A 1 90 ? 31.666 16.107 -20.514 1.00 58.50 90 LEU A CA 1
ATOM 677 C C . LEU A 1 90 ? 30.240 16.661 -20.665 1.00 58.50 90 LEU A C 1
ATOM 679 O O . LEU A 1 90 ? 29.444 16.030 -21.343 1.00 58.50 90 LEU A O 1
ATOM 683 N N . SER A 1 91 ? 29.890 17.782 -20.017 1.00 56.53 91 SER A N 1
ATOM 684 C CA . SER A 1 91 ? 28.606 18.503 -20.216 1.00 56.53 91 SER A CA 1
ATOM 685 C C . SER A 1 91 ? 27.379 17.588 -20.383 1.00 56.53 91 SER A C 1
ATOM 687 O O . SER A 1 91 ? 26.569 17.778 -21.289 1.00 56.53 91 SER A O 1
ATOM 689 N N . PHE A 1 92 ? 27.314 16.523 -19.585 1.00 49.19 92 PHE A N 1
ATOM 690 C CA . PHE A 1 92 ? 26.245 15.539 -19.621 1.00 49.19 92 PHE A CA 1
ATOM 691 C C . PHE A 1 92 ? 25.570 15.616 -18.259 1.00 49.19 92 PHE A C 1
ATOM 693 O O . PHE A 1 92 ? 26.058 15.041 -17.283 1.00 49.19 92 PHE A O 1
ATOM 700 N N . GLU A 1 93 ? 24.495 16.397 -18.185 1.00 52.47 93 GLU A N 1
ATOM 701 C CA . GLU A 1 93 ? 23.562 16.345 -17.067 1.00 52.47 93 GLU A CA 1
ATOM 702 C C . GLU A 1 93 ? 22.776 15.030 -17.169 1.00 52.47 93 GLU A C 1
ATOM 704 O O . GLU A 1 93 ? 22.158 14.724 -18.189 1.00 52.47 93 GLU A O 1
ATOM 709 N N . LEU A 1 94 ? 22.878 14.201 -16.132 1.00 47.94 94 LEU A N 1
ATOM 710 C CA . LEU A 1 94 ? 22.186 12.920 -16.037 1.00 47.94 94 LEU A CA 1
ATOM 711 C C . LEU A 1 94 ? 21.224 13.027 -14.854 1.00 47.94 94 LEU A C 1
ATOM 713 O O . LEU A 1 94 ? 21.589 12.749 -13.714 1.00 47.94 94 LEU A O 1
ATOM 717 N N . ASP A 1 95 ? 20.001 13.472 -15.131 1.00 50.59 95 ASP A N 1
ATOM 718 C CA . ASP A 1 95 ? 18.929 13.542 -14.143 1.00 50.59 95 ASP A CA 1
ATOM 719 C C . ASP A 1 95 ? 18.452 12.127 -13.788 1.00 50.59 95 ASP A C 1
ATOM 721 O O . ASP A 1 95 ? 17.568 11.555 -14.423 1.00 50.59 95 ASP A O 1
ATOM 725 N N . ILE A 1 96 ? 19.039 11.537 -12.745 1.00 53.12 96 ILE A N 1
ATOM 726 C CA . ILE A 1 96 ? 18.592 10.258 -12.155 1.00 53.12 96 ILE A CA 1
ATOM 727 C C . ILE A 1 96 ? 17.527 10.525 -11.066 1.00 53.12 96 ILE A C 1
ATOM 729 O O . ILE A 1 96 ? 17.409 9.809 -10.073 1.00 53.12 96 ILE A O 1
ATOM 733 N N . GLY A 1 97 ? 16.735 11.586 -11.235 1.00 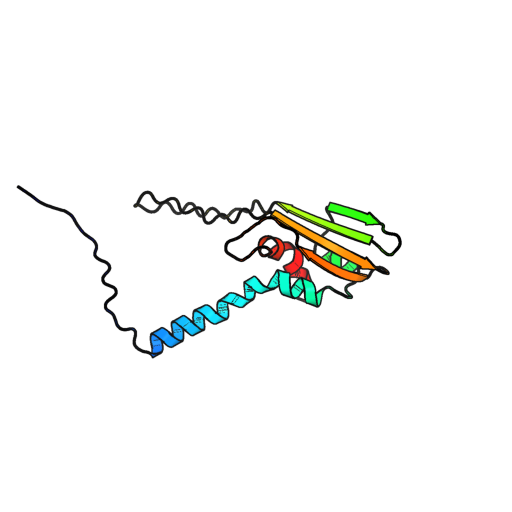52.72 97 GLY A N 1
ATOM 734 C CA . GLY A 1 97 ? 15.591 11.899 -10.387 1.00 52.72 97 GLY A CA 1
ATOM 735 C C . GLY A 1 97 ? 14.361 11.130 -10.857 1.00 52.72 97 GLY A C 1
ATOM 736 O O . GLY A 1 97 ? 13.743 11.477 -11.860 1.00 52.72 97 GLY A O 1
ATOM 737 N N . SER A 1 98 ? 13.978 10.073 -10.141 1.00 51.53 98 SER A N 1
ATOM 738 C CA . SER A 1 98 ? 12.698 9.403 -10.387 1.00 51.53 98 SER A CA 1
ATOM 739 C C . SER A 1 98 ? 11.563 10.234 -9.783 1.00 51.53 98 SER A C 1
ATOM 741 O O . SER A 1 98 ? 11.128 9.951 -8.668 1.00 51.53 98 SER A O 1
ATOM 743 N N . HIS A 1 99 ? 11.069 11.238 -10.512 1.00 60.66 99 HIS A N 1
ATOM 744 C CA . HIS A 1 99 ? 9.810 11.910 -10.182 1.00 60.66 99 HIS A CA 1
ATOM 745 C C . HIS A 1 99 ? 8.670 10.912 -10.376 1.00 60.66 99 HIS A C 1
ATOM 747 O O . HIS A 1 99 ? 8.263 10.608 -11.497 1.00 60.66 99 HIS A O 1
ATOM 753 N N . GLY A 1 100 ? 8.218 10.329 -9.272 1.00 65.50 100 GLY A N 1
ATOM 754 C CA . GLY A 1 100 ? 7.146 9.353 -9.275 1.00 65.50 100 GLY A CA 1
ATOM 755 C C . GLY A 1 100 ? 6.076 9.753 -8.283 1.00 65.50 100 GLY A C 1
ATOM 756 O O . GLY A 1 100 ? 6.327 9.787 -7.084 1.00 65.50 100 GLY A O 1
ATOM 757 N N . THR A 1 101 ? 4.874 10.021 -8.771 1.00 76.50 101 THR A N 1
ATOM 758 C CA . THR A 1 101 ? 3.679 10.061 -7.937 1.00 76.50 101 THR A CA 1
ATOM 759 C C . THR A 1 101 ? 3.207 8.632 -7.679 1.00 76.50 101 THR A C 1
ATOM 761 O O . THR A 1 101 ? 3.080 7.813 -8.598 1.00 76.50 101 THR A O 1
ATOM 764 N N . CYS A 1 102 ? 2.991 8.308 -6.410 1.00 84.44 102 CYS A N 1
ATOM 765 C CA . CYS A 1 102 ? 2.313 7.098 -5.990 1.00 84.44 102 CYS A CA 1
ATOM 766 C C . CYS A 1 102 ? 0.861 7.430 -5.671 1.00 84.44 102 CYS A C 1
ATOM 768 O O . CYS A 1 102 ? 0.581 8.310 -4.861 1.00 84.44 102 CYS A O 1
ATOM 770 N N . HIS A 1 103 ? -0.051 6.658 -6.248 1.00 90.44 103 HIS A N 1
ATOM 771 C CA . HIS A 1 103 ? -1.427 6.586 -5.785 1.00 90.44 103 HIS A CA 1
ATOM 772 C C . HIS A 1 103 ? -1.723 5.137 -5.436 1.00 90.44 103 HIS A C 1
ATOM 774 O O . HIS A 1 103 ? -1.564 4.258 -6.284 1.00 90.44 103 HIS A O 1
ATOM 780 N N . ALA A 1 104 ? -2.134 4.881 -4.201 1.00 91.88 104 ALA A N 1
ATOM 781 C CA . ALA A 1 104 ? -2.496 3.556 -3.725 1.00 91.88 104 ALA A CA 1
ATOM 782 C C . ALA A 1 104 ? -3.925 3.573 -3.188 1.00 91.88 104 ALA A C 1
ATOM 784 O O . ALA A 1 104 ? -4.290 4.443 -2.404 1.00 91.88 104 ALA A O 1
ATOM 785 N N . VAL A 1 105 ? -4.722 2.585 -3.581 1.00 94.50 105 VAL A N 1
ATOM 786 C CA . VAL A 1 105 ? -6.126 2.449 -3.198 1.00 94.50 105 VAL A CA 1
ATOM 787 C C . VAL A 1 105 ? -6.339 1.067 -2.598 1.00 94.50 105 VAL A C 1
ATOM 789 O O . VAL A 1 105 ? -6.245 0.051 -3.294 1.00 94.50 105 VAL A O 1
ATOM 792 N N . ALA A 1 106 ? -6.642 1.016 -1.304 1.00 96.62 106 ALA A N 1
ATOM 793 C CA . ALA A 1 106 ? -7.033 -0.208 -0.622 1.00 96.62 106 ALA A CA 1
ATOM 794 C C . ALA A 1 106 ? -8.554 -0.269 -0.493 1.00 96.62 106 ALA A C 1
ATOM 796 O O . ALA A 1 106 ? -9.186 0.660 0.009 1.00 96.62 106 ALA A O 1
ATOM 797 N N . ARG A 1 107 ? -9.143 -1.394 -0.901 1.00 96.94 107 ARG A N 1
ATOM 798 C CA . ARG A 1 107 ? -10.538 -1.718 -0.588 1.00 96.94 107 ARG A CA 1
ATOM 799 C C . ARG A 1 107 ? -10.578 -2.588 0.646 1.00 96.94 107 ARG A C 1
ATOM 801 O O . ARG A 1 107 ? -9.818 -3.555 0.744 1.00 96.94 107 ARG A O 1
ATOM 808 N N . LEU A 1 108 ? -11.480 -2.265 1.557 1.00 97.81 108 LEU A N 1
ATOM 809 C CA . LEU A 1 108 ? -11.708 -3.013 2.774 1.00 97.81 108 LEU A CA 1
ATOM 810 C C . LEU A 1 108 ? -13.164 -3.460 2.844 1.00 97.81 108 LEU A C 1
ATOM 812 O O . LEU A 1 108 ? -14.064 -2.703 2.494 1.00 97.81 108 LEU A O 1
ATOM 816 N N . ARG A 1 109 ? -13.386 -4.672 3.349 1.00 97.25 109 ARG A N 1
ATOM 817 C CA . ARG A 1 109 ? -14.699 -5.190 3.747 1.00 97.25 109 ARG A CA 1
ATOM 818 C C . ARG A 1 109 ? -14.584 -5.784 5.142 1.00 97.25 109 ARG A C 1
ATOM 820 O O 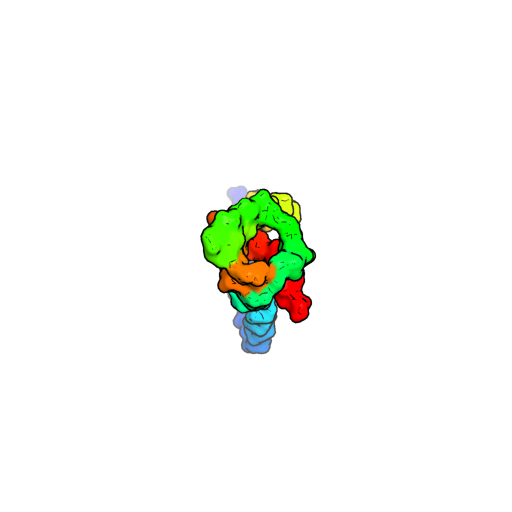. ARG A 1 109 ? -13.561 -6.387 5.461 1.00 97.25 109 ARG A O 1
ATOM 827 N N . ASP A 1 110 ? -15.581 -5.550 5.991 1.00 95.06 110 ASP A N 1
ATOM 828 C CA . ASP A 1 110 ? -15.579 -5.994 7.396 1.00 95.06 110 ASP A CA 1
ATOM 829 C C . ASP A 1 110 ? -14.292 -5.610 8.159 1.00 95.06 110 ASP A C 1
ATOM 831 O O . ASP A 1 110 ? -13.756 -6.368 8.969 1.00 95.06 110 ASP A O 1
ATOM 835 N N . GLY A 1 111 ? -13.743 -4.427 7.854 1.00 94.62 111 GLY A N 1
ATOM 836 C CA . GLY A 1 111 ? -12.510 -3.919 8.459 1.00 94.62 111 GLY A CA 1
ATOM 837 C C . GLY A 1 111 ? -11.226 -4.645 8.033 1.00 94.62 111 GLY A C 1
ATOM 838 O O . GLY A 1 111 ? -10.185 -4.437 8.663 1.00 94.62 111 GLY A O 1
ATOM 839 N N . LYS A 1 112 ? -11.272 -5.474 6.983 1.00 97.12 112 LYS A N 1
ATOM 840 C CA . LYS A 1 112 ? -10.118 -6.185 6.420 1.00 97.12 112 LYS A CA 1
ATOM 841 C C . LYS A 1 112 ? -9.872 -5.808 4.972 1.00 97.12 112 LYS A C 1
ATOM 843 O O . LYS A 1 112 ? -10.814 -5.607 4.213 1.00 97.12 112 LYS A O 1
ATOM 848 N N . VAL A 1 113 ? -8.608 -5.767 4.572 1.00 97.12 113 VAL A N 1
ATOM 849 C CA . VAL A 1 113 ? -8.215 -5.516 3.182 1.00 97.12 113 VAL A CA 1
ATOM 850 C C . VAL A 1 113 ? -8.703 -6.652 2.290 1.00 97.12 113 VAL A C 1
ATOM 852 O O . VAL A 1 113 ? -8.432 -7.816 2.564 1.00 97.12 113 VAL A O 1
ATOM 855 N N . VAL A 1 114 ? -9.393 -6.316 1.205 1.00 97.31 114 VAL A N 1
ATOM 856 C CA . VAL A 1 114 ? -9.778 -7.277 0.158 1.00 97.31 114 VAL A CA 1
ATOM 857 C C . VAL A 1 114 ? -8.957 -7.101 -1.114 1.00 97.31 114 VAL A C 1
ATOM 859 O O . VAL A 1 114 ? -8.768 -8.057 -1.856 1.00 97.31 114 VAL A O 1
ATOM 862 N N . SER A 1 115 ? -8.449 -5.893 -1.370 1.00 95.31 115 SER A N 1
ATOM 863 C CA . SER A 1 115 ? -7.583 -5.622 -2.518 1.00 95.31 115 SER A CA 1
ATOM 864 C C . SER A 1 115 ? -6.761 -4.360 -2.309 1.00 95.31 115 SER A C 1
ATOM 866 O O . SER A 1 115 ? -7.250 -3.409 -1.697 1.00 95.31 115 SER A O 1
ATOM 868 N N . LEU A 1 116 ? -5.583 -4.316 -2.926 1.00 94.00 116 LEU A N 1
ATOM 869 C CA . LEU A 1 116 ? -4.746 -3.128 -3.038 1.00 94.00 116 LEU A CA 1
ATOM 870 C C . LEU A 1 116 ? -4.416 -2.869 -4.509 1.00 94.00 116 LEU A C 1
ATOM 872 O O . LEU A 1 116 ? -3.955 -3.767 -5.218 1.00 94.00 116 LEU A O 1
ATOM 876 N N . VAL A 1 117 ? -4.647 -1.642 -4.966 1.00 91.94 117 VAL A N 1
ATOM 877 C CA . VAL A 1 117 ? -4.373 -1.225 -6.341 1.00 91.94 117 VAL A CA 1
ATOM 878 C C . VAL A 1 117 ? -3.498 0.018 -6.334 1.00 91.94 117 VAL A C 1
ATOM 880 O O . VAL A 1 117 ? -3.830 0.994 -5.673 1.00 91.94 117 VAL A O 1
ATOM 883 N N . PHE A 1 118 ? -2.406 -0.001 -7.090 1.00 88.00 118 PHE A N 1
ATOM 884 C CA . PHE A 1 118 ? -1.622 1.192 -7.397 1.00 88.00 118 PHE A CA 1
ATOM 885 C C . PHE A 1 118 ? -2.073 1.794 -8.730 1.00 88.00 118 PHE A C 1
ATOM 887 O O . PHE A 1 118 ? -2.300 1.064 -9.697 1.00 88.00 118 PHE A O 1
ATOM 894 N N . THR A 1 119 ? -2.248 3.112 -8.752 1.00 77.25 119 THR A N 1
ATOM 895 C CA . THR A 1 119 ? -2.779 3.890 -9.878 1.00 77.25 119 THR A CA 1
ATOM 896 C C . THR A 1 119 ? -1.941 5.152 -10.102 1.00 77.25 119 THR A C 1
ATOM 898 O O . THR A 1 119 ? -2.461 6.261 -10.065 1.00 77.25 119 THR A O 1
ATOM 901 N N . GLY A 1 120 ? -0.626 5.015 -10.279 1.00 65.94 120 GLY A N 1
ATOM 902 C CA . GLY A 1 120 ? 0.259 6.143 -10.596 1.00 65.94 120 GLY A CA 1
ATOM 903 C C . GLY A 1 120 ? 0.530 6.254 -12.105 1.00 65.94 120 GLY A C 1
ATOM 904 O O . GLY A 1 120 ? 0.791 5.231 -12.734 1.00 65.94 120 GLY A O 1
ATOM 905 N N . PRO A 1 121 ? 0.543 7.461 -12.710 1.00 56.75 121 PRO A N 1
ATOM 906 C CA . PRO A 1 121 ? 1.008 7.675 -14.091 1.00 56.75 121 PRO A CA 1
ATOM 907 C C . PRO A 1 121 ? 2.540 7.564 -14.232 1.00 56.75 121 PRO A C 1
ATOM 909 O O . PRO A 1 121 ? 3.111 7.868 -15.280 1.00 56.75 121 PRO A O 1
ATOM 912 N N . SER A 1 122 ? 3.221 7.174 -13.159 1.00 56.66 122 SER A N 1
ATOM 913 C CA . SER A 1 122 ? 4.655 7.332 -12.998 1.00 56.66 122 SER A CA 1
ATOM 914 C C . SER A 1 122 ? 5.398 6.172 -13.635 1.00 56.66 122 SER A C 1
ATOM 916 O O . SER A 1 122 ? 5.668 5.158 -12.998 1.00 56.66 122 SER A O 1
ATOM 918 N N . ALA A 1 123 ? 5.773 6.329 -14.902 1.00 56.59 123 ALA A N 1
ATOM 919 C CA . ALA A 1 123 ? 6.753 5.462 -15.541 1.00 56.59 123 ALA A CA 1
ATOM 920 C C . ALA A 1 123 ? 8.143 5.730 -14.940 1.00 56.59 123 ALA A C 1
ATOM 922 O O . ALA A 1 123 ? 8.957 6.455 -15.505 1.00 56.59 123 ALA A O 1
ATOM 923 N N . THR A 1 124 ? 8.411 5.178 -13.757 1.00 61.41 124 THR A N 1
ATOM 924 C CA . THR A 1 124 ? 9.760 5.219 -13.188 1.00 61.41 124 THR A CA 1
ATOM 925 C C . THR A 1 124 ? 10.668 4.237 -13.932 1.00 61.41 124 THR A C 1
ATOM 927 O O . THR A 1 124 ? 10.196 3.245 -14.496 1.00 61.41 124 THR A O 1
ATOM 930 N N . LEU A 1 125 ? 11.988 4.444 -13.867 1.00 57.38 125 LEU A N 1
ATOM 931 C CA . LEU A 1 125 ? 12.979 3.489 -14.393 1.00 57.38 125 LEU A CA 1
ATOM 932 C C . LEU A 1 125 ? 12.842 2.080 -13.788 1.00 57.38 125 LEU A C 1
ATOM 934 O O . LEU A 1 125 ? 13.305 1.104 -14.373 1.00 57.38 125 LEU A O 1
ATOM 938 N N . LEU A 1 126 ? 12.213 1.974 -12.615 1.00 63.88 126 LEU A N 1
ATOM 939 C CA . LEU A 1 126 ? 12.025 0.736 -11.864 1.00 63.88 126 LEU A CA 1
ATOM 940 C C . LEU A 1 126 ? 10.638 0.101 -12.088 1.00 63.88 126 LEU A C 1
ATOM 942 O O . LEU A 1 126 ? 10.360 -0.951 -11.516 1.00 63.88 126 LEU A O 1
ATOM 946 N N . GLY A 1 127 ? 9.780 0.709 -12.915 1.00 68.81 127 GLY A N 1
ATOM 947 C CA . GLY A 1 127 ? 8.431 0.234 -13.232 1.00 68.81 127 GLY A CA 1
ATOM 948 C C . GLY A 1 127 ? 7.314 1.197 -12.801 1.00 68.81 127 GLY A C 1
ATOM 949 O O . GLY A 1 127 ? 7.566 2.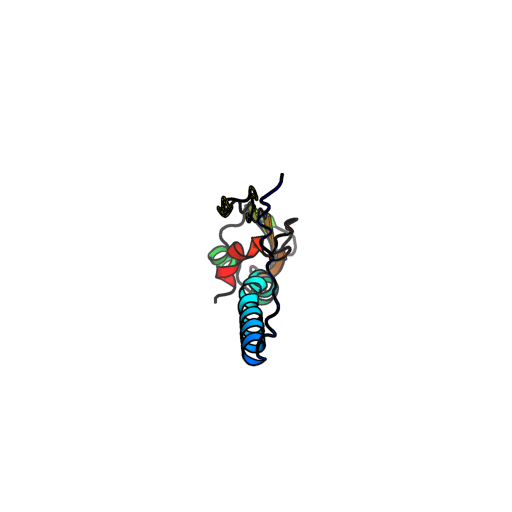161 -12.075 1.00 68.81 127 GLY A O 1
ATOM 950 N N . PRO A 1 128 ? 6.067 0.947 -13.236 1.00 70.75 128 PRO A N 1
ATOM 951 C CA . PRO A 1 128 ? 4.935 1.858 -13.023 1.00 70.75 128 PRO A CA 1
ATOM 952 C C . PRO A 1 128 ? 4.569 2.051 -11.543 1.00 70.75 128 PRO A C 1
ATOM 954 O O . PRO A 1 128 ? 4.153 3.129 -11.133 1.00 70.75 128 PRO A O 1
ATOM 957 N N . ASP A 1 129 ? 4.783 1.023 -10.719 1.00 78.25 129 ASP A N 1
ATOM 958 C CA . ASP A 1 129 ? 4.374 1.033 -9.310 1.00 78.25 129 ASP A CA 1
ATOM 959 C C . ASP A 1 129 ? 5.538 1.260 -8.342 1.00 78.25 129 ASP A C 1
ATOM 961 O O . ASP A 1 129 ? 5.344 1.305 -7.126 1.00 78.25 129 ASP A O 1
ATOM 965 N N . ALA A 1 130 ? 6.770 1.396 -8.842 1.00 75.38 130 ALA A N 1
ATOM 966 C CA . ALA A 1 130 ? 7.948 1.453 -7.977 1.00 75.38 130 ALA A CA 1
ATOM 967 C C . ALA A 1 130 ? 7.955 2.692 -7.062 1.00 75.38 130 ALA A C 1
ATOM 969 O O . ALA A 1 130 ? 8.490 2.625 -5.953 1.00 75.38 130 ALA A O 1
ATOM 970 N N . ALA A 1 131 ? 7.287 3.777 -7.472 1.00 79.12 131 ALA A N 1
ATOM 971 C CA . ALA A 1 131 ? 7.057 4.960 -6.641 1.00 79.12 131 ALA A CA 1
ATOM 972 C C . ALA A 1 131 ? 6.273 4.641 -5.353 1.00 79.12 131 ALA A C 1
ATOM 974 O O . ALA A 1 131 ? 6.465 5.302 -4.339 1.00 79.12 131 ALA A O 1
ATOM 975 N N . CYS A 1 132 ? 5.444 3.592 -5.359 1.00 85.12 132 CYS A N 1
ATOM 976 C CA . CYS A 1 132 ? 4.683 3.141 -4.193 1.00 85.12 132 CYS A CA 1
ATOM 977 C C . CYS A 1 132 ? 5.463 2.210 -3.260 1.00 85.12 132 CYS A C 1
ATOM 979 O O . CYS A 1 132 ? 4.964 1.831 -2.201 1.00 85.12 132 CYS A O 1
ATOM 981 N N . GLY A 1 133 ? 6.698 1.846 -3.616 1.00 85.50 133 GLY A N 1
ATOM 982 C CA . GLY A 1 133 ? 7.548 0.979 -2.805 1.00 85.50 133 GLY A CA 1
ATOM 983 C C . GLY A 1 133 ? 7.706 1.452 -1.352 1.00 85.50 133 GLY A C 1
ATOM 984 O O . GLY A 1 133 ? 7.507 0.635 -0.454 1.00 85.50 133 GLY A O 1
ATOM 985 N N . PRO A 1 134 ? 8.047 2.728 -1.079 1.00 84.38 134 PRO A N 1
ATOM 986 C CA . PRO A 1 134 ? 8.199 3.240 0.284 1.00 84.38 134 PRO A CA 1
ATOM 987 C C . PRO A 1 134 ? 6.929 3.128 1.136 1.00 84.38 134 PRO A C 1
ATOM 989 O O . PRO A 1 134 ? 7.041 2.728 2.293 1.00 84.38 134 PRO A O 1
ATOM 992 N N . LEU A 1 135 ? 5.751 3.394 0.555 1.00 88.00 135 LEU A N 1
ATOM 993 C CA . LEU A 1 135 ? 4.455 3.339 1.241 1.00 88.00 135 LEU A CA 1
ATOM 994 C C . LEU A 1 135 ? 4.181 1.957 1.846 1.00 88.00 135 LEU A C 1
ATOM 996 O O . LEU A 1 135 ? 3.761 1.834 2.992 1.00 88.00 135 LEU A O 1
ATOM 1000 N N . VAL A 1 136 ? 4.438 0.897 1.075 1.00 89.62 136 VAL A N 1
ATOM 1001 C CA . VAL A 1 136 ? 4.031 -0.473 1.439 1.00 89.62 136 VAL A CA 1
ATOM 1002 C C . VAL A 1 136 ? 5.171 -1.337 1.969 1.00 89.62 136 VAL A C 1
ATOM 1004 O O . VAL A 1 136 ? 4.938 -2.448 2.449 1.00 89.62 136 VAL A O 1
ATOM 1007 N N . ARG A 1 137 ? 6.415 -0.842 1.935 1.00 89.25 137 ARG A N 1
ATOM 1008 C CA . ARG A 1 137 ? 7.608 -1.589 2.367 1.00 89.25 137 ARG A CA 1
ATOM 1009 C C . ARG A 1 137 ? 7.502 -2.091 3.804 1.00 89.25 137 ARG A C 1
ATOM 1011 O O . ARG A 1 137 ? 7.974 -3.187 4.091 1.00 89.25 137 ARG A O 1
ATOM 1018 N N . SER A 1 138 ? 6.916 -1.301 4.698 1.00 87.88 138 SER A N 1
ATOM 1019 C CA . SER A 1 138 ? 6.740 -1.681 6.105 1.00 87.88 138 SER A CA 1
ATOM 1020 C C . SER A 1 138 ? 5.611 -2.693 6.306 1.00 87.88 138 SER A C 1
ATOM 1022 O O . SER A 1 138 ? 5.624 -3.424 7.289 1.00 87.88 138 SER A O 1
ATOM 1024 N N . CYS A 1 139 ? 4.664 -2.782 5.369 1.00 90.88 139 CYS A N 1
ATOM 1025 C CA . CYS A 1 139 ? 3.539 -3.712 5.443 1.00 90.88 139 CYS A CA 1
ATOM 1026 C C . CYS A 1 139 ? 3.920 -5.141 5.024 1.00 90.88 139 CYS A C 1
ATOM 1028 O O . CYS A 1 139 ? 3.368 -6.096 5.560 1.00 90.88 139 CYS A O 1
ATOM 1030 N N . VAL A 1 140 ? 4.880 -5.293 4.101 1.00 88.25 140 VAL A N 1
ATOM 1031 C CA . VAL A 1 140 ? 5.323 -6.604 3.574 1.00 88.25 140 VAL A CA 1
ATOM 1032 C C . VAL A 1 140 ? 6.483 -7.242 4.348 1.00 88.25 140 VAL A C 1
ATOM 1034 O O . VAL A 1 140 ? 6.823 -8.394 4.111 1.00 88.25 140 VAL A O 1
ATOM 1037 N N . LYS A 1 141 ? 7.135 -6.509 5.258 1.00 72.38 141 LYS A N 1
ATOM 1038 C CA . LYS A 1 141 ? 8.296 -6.984 6.042 1.00 72.38 141 LYS A CA 1
ATOM 1039 C C . LYS A 1 141 ? 7.916 -7.728 7.337 1.00 72.38 141 LYS A C 1
ATOM 1041 O O . LYS A 1 141 ? 8.725 -7.762 8.261 1.00 72.38 141 LYS A O 1
ATOM 1046 N N . LYS A 1 142 ? 6.691 -8.245 7.428 1.00 53.00 142 LYS A N 1
ATOM 1047 C CA . LYS A 1 142 ? 6.142 -8.830 8.659 1.00 53.00 142 LYS A CA 1
ATOM 1048 C C . LYS A 1 142 ? 6.691 -10.226 8.945 1.00 53.00 142 LYS A C 1
ATOM 1050 O O . LYS A 1 142 ? 6.865 -10.997 7.977 1.00 53.00 142 LYS A O 1
#

Foldseek 3Di:
DDDDDPDPDPPPPDPPDVVVVVVVVVVVVVPLPLLCQVVLCQVPQFFPFLVLLCVQLNAAPDKDADPQFIKGKHKDQCPDDPLPQPPDVPPDRDRLDQRWIWIKMFTDGPRGTHGIDIDTPRCGPSGNHSSCNNSCVRVSPD

Sequence (142 aa):
MREEKDTLNISITGRPSGRLFLFLVTGILVSACSLAVPERARHDLPGMSRADLVACAGVPDARETLPDGEVLEWKQDNDTQGAIDLKTPLSFELDIGSHGTCHAVARLRDGKVVSLVFTGPSATLLGPDAACGPLVRSCVKK

Organism: NCBI:txid304077

Secondary structure (DSSP, 8-state):
-----------------HHHHHHHHHHHHHHGGGGGHHHHHHHHSTT-BHHHHHHHH-S-SEEEEETTEEEEEEEEEE--S-------TTS--------EEEEEEEEEETTEEEEEEE-----BTTBTTGGGHHHHHHHH--

pLDDT: mean 73.09, std 20.16, range [31.23, 97.81]

Radius of gyration: 22.51 Å; chains: 1; bounding box: 72×39×52 Å